Protein AF-A0A6H9YET0-F1 (afdb_monomer_lite)

Foldseek 3Di:
DPPQQAAEEEEQDQAPCNVVVQVVCVVVRHHYHYDYVVPVVVVVVCVVVVHHYDYDDHPDDDPDDDD

Radius of gyration: 14.06 Å; chains: 1; bounding box: 26×45×30 Å

Sequence (67 aa):
MSANKRIVLVHLAWPPAGDALAASLRAAGAEVRDVNVADSETLLDALEQGWKPVVLKPSAIGGGASN

Structure (mmCIF, N/CA/C/O backbone):
data_AF-A0A6H9YET0-F1
#
_entry.id   AF-A0A6H9YET0-F1
#
loop_
_atom_site.group_PDB
_atom_site.id
_atom_site.type_symbol
_atom_site.label_atom_id
_atom_site.label_alt_id
_atom_site.label_comp_id
_atom_site.label_asym_id
_atom_site.label_entity_id
_atom_site.label_seq_id
_atom_site.pdbx_PDB_ins_code
_atom_site.Cartn_x
_atom_site.Cartn_y
_atom_site.Cartn_z
_atom_site.occupancy
_atom_site.B_iso_or_equiv
_atom_site.auth_seq_id
_atom_site.auth_comp_id
_atom_site.auth_asym_id
_atom_site.auth_atom_id
_atom_site.pdbx_PDB_model_num
ATOM 1 N N . MET A 1 1 ? -11.085 6.206 19.424 1.00 40.09 1 MET A N 1
ATOM 2 C CA . MET A 1 1 ? -10.915 6.202 17.956 1.00 40.09 1 MET A CA 1
ATOM 3 C C . MET A 1 1 ? -9.676 5.396 17.604 1.00 40.09 1 MET A C 1
ATOM 5 O O . MET A 1 1 ? -8.591 5.802 17.998 1.00 40.09 1 MET A O 1
ATOM 9 N N . SER A 1 2 ? -9.815 4.268 16.903 1.00 48.00 2 SER A N 1
ATOM 10 C CA . SER A 1 2 ? -8.660 3.635 16.249 1.00 48.00 2 SER A CA 1
ATOM 11 C C . SER A 1 2 ? -8.181 4.564 15.142 1.00 48.00 2 SER A C 1
ATOM 13 O O . SER A 1 2 ? -8.996 5.026 14.351 1.00 48.00 2 SER A O 1
ATOM 15 N N . ALA A 1 3 ? -6.888 4.877 15.112 1.00 56.69 3 ALA A N 1
ATOM 16 C CA . ALA A 1 3 ? -6.295 5.668 14.044 1.00 56.69 3 ALA A CA 1
ATOM 17 C C . ALA A 1 3 ? -6.625 5.028 12.686 1.00 56.69 3 ALA A C 1
ATOM 19 O O . A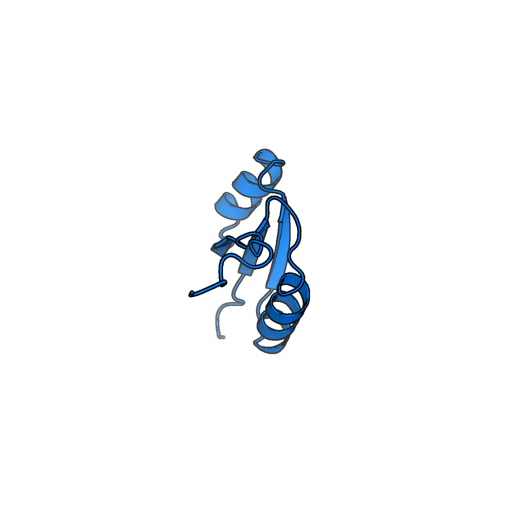LA A 1 3 ? -6.308 3.853 12.485 1.00 56.69 3 ALA A O 1
ATOM 20 N N . ASN A 1 4 ? -7.258 5.783 11.779 1.00 69.12 4 ASN A N 1
ATOM 21 C CA . ASN A 1 4 ? -7.438 5.370 10.386 1.00 69.12 4 ASN A CA 1
ATOM 22 C C . ASN A 1 4 ? -6.055 5.006 9.836 1.00 69.12 4 ASN A C 1
ATOM 24 O O . ASN A 1 4 ? -5.186 5.868 9.683 1.00 69.12 4 ASN A O 1
ATOM 28 N N . LYS A 1 5 ? -5.801 3.710 9.632 1.00 86.75 5 LYS A N 1
ATOM 29 C CA . LYS A 1 5 ? -4.504 3.234 9.149 1.00 86.75 5 LYS A CA 1
ATOM 30 C C . LYS A 1 5 ? -4.399 3.618 7.677 1.00 86.75 5 LYS A C 1
ATOM 32 O O . LYS A 1 5 ? -5.105 3.052 6.855 1.00 86.75 5 LYS A O 1
ATOM 37 N N . ARG A 1 6 ? -3.533 4.576 7.355 1.00 93.06 6 ARG A N 1
ATOM 38 C CA . ARG A 1 6 ? -3.211 4.963 5.976 1.00 93.06 6 ARG A CA 1
ATOM 39 C C . ARG A 1 6 ? -2.098 4.076 5.449 1.00 93.06 6 ARG A C 1
ATOM 41 O O . ARG A 1 6 ? -1.022 4.029 6.047 1.00 93.06 6 ARG A O 1
ATOM 48 N N . ILE A 1 7 ? -2.361 3.352 4.370 1.00 93.38 7 ILE A N 1
ATOM 49 C CA . ILE A 1 7 ? -1.439 2.389 3.769 1.00 93.38 7 ILE A CA 1
ATOM 50 C C . ILE A 1 7 ? -1.257 2.730 2.297 1.00 93.38 7 ILE A C 1
ATOM 52 O O . ILE A 1 7 ? -2.230 2.840 1.553 1.00 93.38 7 ILE A O 1
ATOM 56 N N . VAL A 1 8 ? -0.005 2.899 1.883 1.00 93.81 8 VAL A N 1
ATOM 57 C CA . VAL A 1 8 ? 0.348 3.076 0.476 1.00 93.81 8 VAL A CA 1
ATOM 58 C C . VAL A 1 8 ? 0.943 1.774 -0.051 1.00 93.81 8 VAL A C 1
ATOM 60 O O . VAL A 1 8 ? 1.947 1.280 0.463 1.00 93.81 8 VAL A O 1
ATOM 63 N N . LEU A 1 9 ? 0.278 1.180 -1.037 1.00 93.19 9 LEU A N 1
ATOM 64 C CA . LEU A 1 9 ? 0.728 -0.008 -1.748 1.00 93.19 9 LEU A CA 1
ATOM 65 C C . LEU A 1 9 ? 1.692 0.430 -2.844 1.00 93.19 9 LEU A C 1
ATOM 67 O O . LEU A 1 9 ? 1.283 1.002 -3.850 1.00 93.19 9 LEU A O 1
ATOM 71 N N . VAL A 1 10 ? 2.974 0.162 -2.626 1.00 92.50 10 VAL A N 1
ATOM 72 C CA . VAL A 1 10 ? 4.053 0.553 -3.531 1.00 92.50 10 VAL A CA 1
ATOM 73 C C . VAL A 1 10 ? 4.345 -0.604 -4.471 1.00 92.50 10 VAL A C 1
ATOM 75 O O . VAL A 1 10 ? 4.659 -1.699 -4.009 1.00 92.50 10 VAL A O 1
ATOM 78 N N . HIS A 1 11 ? 4.264 -0.389 -5.779 1.00 89.69 11 HIS A N 1
ATOM 79 C CA . HIS A 1 11 ? 4.473 -1.447 -6.771 1.00 89.69 11 HIS A CA 1
ATOM 80 C C . HIS A 1 11 ? 5.307 -0.961 -7.954 1.00 89.69 11 HIS A C 1
ATOM 82 O O . HIS A 1 11 ? 5.234 0.195 -8.334 1.00 89.69 11 HIS A O 1
ATOM 88 N N . LEU A 1 12 ? 6.070 -1.854 -8.584 1.00 86.12 12 LEU A N 1
ATOM 89 C CA . LEU A 1 12 ? 6.664 -1.576 -9.900 1.00 86.12 12 LEU A CA 1
ATOM 90 C C . LEU A 1 12 ? 5.699 -1.976 -11.025 1.00 86.12 12 LEU A C 1
ATOM 92 O O . LEU A 1 12 ? 5.463 -1.229 -11.970 1.00 86.12 12 LEU A O 1
ATOM 96 N N . ALA A 1 13 ? 5.082 -3.143 -10.865 1.00 84.69 13 ALA A N 1
ATOM 97 C CA . ALA A 1 13 ? 3.977 -3.645 -11.665 1.00 84.69 13 ALA A CA 1
ATOM 98 C C . ALA A 1 13 ? 2.928 -4.200 -10.699 1.00 84.69 13 ALA A C 1
ATOM 100 O O . ALA A 1 13 ? 3.295 -4.835 -9.706 1.00 84.69 13 ALA A O 1
ATOM 101 N N . TRP A 1 14 ? 1.649 -3.934 -10.959 1.00 82.94 14 TRP A N 1
ATOM 102 C CA . TRP A 1 14 ? 0.574 -4.378 -10.076 1.00 82.94 14 TRP A CA 1
ATOM 103 C C . TRP A 1 14 ? 0.472 -5.911 -10.104 1.00 82.94 14 TRP A C 1
ATOM 105 O O . TRP A 1 14 ? 0.222 -6.476 -11.172 1.00 82.94 14 TRP A O 1
ATOM 115 N N . PRO A 1 15 ? 0.710 -6.618 -8.982 1.00 83.62 15 PRO A N 1
ATOM 116 C CA . PRO A 1 15 ? 0.614 -8.068 -8.969 1.00 83.62 15 PRO A CA 1
ATOM 117 C C . PRO A 1 15 ? -0.854 -8.518 -8.900 1.00 83.62 15 PRO A C 1
ATOM 119 O O . PRO A 1 15 ? -1.686 -7.804 -8.341 1.00 83.62 15 PRO A O 1
ATOM 122 N N . PRO A 1 16 ? -1.170 -9.755 -9.325 1.00 78.06 16 PRO A N 1
ATOM 123 C CA . PRO A 1 16 ? -2.522 -10.315 -9.213 1.00 78.06 16 PRO A CA 1
ATOM 124 C C . PRO A 1 16 ? -3.063 -10.342 -7.772 1.00 78.06 16 PRO A C 1
ATOM 126 O O . PRO A 1 16 ? -4.261 -10.228 -7.543 1.00 78.06 16 PRO A O 1
ATOM 129 N N . ALA A 1 17 ? -2.175 -10.469 -6.779 1.00 82.38 17 ALA A N 1
ATOM 130 C CA . ALA A 1 17 ? -2.535 -10.424 -5.360 1.00 82.38 17 ALA A CA 1
ATOM 131 C C . ALA A 1 17 ? -2.764 -8.994 -4.820 1.00 82.38 17 ALA A C 1
ATOM 133 O O . ALA A 1 17 ? -3.213 -8.838 -3.683 1.00 82.38 17 ALA A O 1
ATOM 134 N N . GLY A 1 18 ? -2.450 -7.957 -5.607 1.00 85.00 18 GLY A N 1
ATOM 135 C CA . GLY A 1 18 ? -2.572 -6.552 -5.216 1.00 85.00 18 GLY A CA 1
ATOM 136 C C . GLY A 1 18 ? -4.015 -6.162 -4.911 1.00 85.00 18 GLY A C 1
ATOM 137 O O . GLY A 1 18 ? -4.277 -5.556 -3.872 1.00 85.00 18 GLY A O 1
ATOM 138 N N . ASP A 1 19 ? -4.961 -6.608 -5.741 1.00 86.94 19 ASP A N 1
ATOM 139 C CA . ASP A 1 19 ? -6.389 -6.318 -5.560 1.00 86.94 19 ASP A CA 1
ATOM 140 C C . ASP A 1 19 ? -6.955 -6.979 -4.301 1.00 86.94 19 ASP A C 1
ATOM 142 O O . ASP A 1 19 ? -7.642 -6.335 -3.505 1.00 86.94 19 ASP A O 1
ATOM 146 N N . ALA A 1 20 ? -6.614 -8.251 -4.072 1.00 87.56 20 ALA A N 1
ATOM 147 C CA . ALA A 1 20 ? -7.046 -8.993 -2.890 1.00 87.56 20 ALA A CA 1
ATOM 148 C C . ALA A 1 20 ? -6.507 -8.363 -1.595 1.00 87.56 20 ALA A C 1
ATOM 150 O O . ALA A 1 20 ? -7.237 -8.243 -0.605 1.00 87.56 20 ALA A O 1
ATOM 151 N N . LEU A 1 21 ? -5.249 -7.906 -1.604 1.00 87.06 21 LEU A N 1
ATOM 152 C CA . LEU A 1 21 ? -4.664 -7.206 -0.465 1.00 87.06 21 LEU A CA 1
ATOM 153 C C . LEU A 1 21 ? -5.336 -5.848 -0.242 1.00 87.06 21 LEU A C 1
ATOM 155 O O . LEU A 1 21 ? -5.729 -5.544 0.883 1.00 87.06 21 LEU A O 1
ATOM 159 N N . ALA A 1 22 ? -5.505 -5.047 -1.296 1.00 90.38 22 ALA A N 1
ATOM 160 C CA . ALA A 1 22 ? -6.148 -3.741 -1.202 1.00 90.38 22 ALA A CA 1
ATOM 161 C C . ALA A 1 22 ? -7.582 -3.853 -0.660 1.00 90.38 22 ALA A C 1
ATOM 163 O O . ALA A 1 22 ? -7.972 -3.088 0.223 1.00 90.38 22 ALA A O 1
ATOM 164 N N . ALA A 1 23 ? -8.349 -4.839 -1.134 1.00 90.12 23 ALA A N 1
ATOM 165 C CA . ALA A 1 23 ? -9.690 -5.130 -0.638 1.00 90.12 23 ALA A CA 1
ATOM 166 C C . ALA A 1 23 ? -9.681 -5.544 0.843 1.00 90.12 23 ALA A C 1
ATOM 168 O O . ALA A 1 23 ? -10.465 -5.018 1.630 1.00 90.12 23 ALA A O 1
ATOM 169 N N . SER A 1 24 ? -8.756 -6.422 1.243 1.00 90.38 24 SER A N 1
ATOM 170 C CA . SE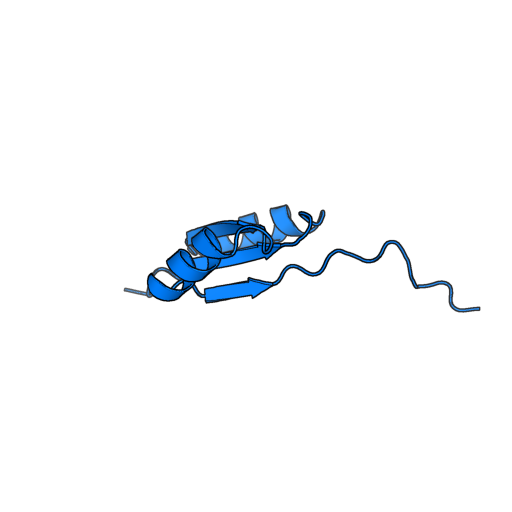R A 1 24 ? -8.633 -6.887 2.633 1.00 90.38 24 SER A CA 1
ATOM 171 C C . SER A 1 24 ? -8.275 -5.750 3.594 1.00 90.38 24 SER A C 1
ATOM 173 O O . SER A 1 24 ? -8.837 -5.644 4.683 1.00 90.38 24 SER A O 1
ATOM 175 N N . LEU A 1 25 ? -7.370 -4.860 3.181 1.00 90.12 25 LEU A N 1
ATOM 176 C CA . LEU A 1 25 ? -6.974 -3.691 3.963 1.00 90.12 25 LEU A CA 1
ATOM 177 C C . LEU A 1 25 ? -8.129 -2.691 4.115 1.00 90.12 25 LEU A C 1
ATOM 179 O O . LEU A 1 25 ? -8.384 -2.219 5.223 1.00 90.12 25 LEU A O 1
ATOM 183 N N . ARG A 1 26 ? -8.875 -2.420 3.037 1.00 90.19 26 ARG A N 1
ATOM 184 C CA . ARG A 1 26 ? -10.074 -1.566 3.092 1.00 90.19 26 ARG A CA 1
ATOM 185 C C . ARG A 1 26 ? -11.163 -2.168 3.979 1.00 90.19 26 ARG A C 1
ATOM 187 O O . ARG A 1 26 ? -11.739 -1.453 4.792 1.00 90.19 26 ARG A O 1
ATOM 194 N N . ALA A 1 27 ? -11.395 -3.479 3.892 1.00 89.81 27 ALA A N 1
ATOM 195 C CA . ALA A 1 27 ? -12.333 -4.190 4.764 1.00 89.81 27 ALA A CA 1
ATOM 196 C C . ALA A 1 27 ? -11.926 -4.123 6.249 1.00 89.81 27 ALA A C 1
ATOM 198 O O . ALA A 1 27 ? -12.785 -4.069 7.124 1.00 89.81 27 ALA A O 1
ATOM 199 N N . ALA A 1 28 ? -10.622 -4.054 6.538 1.00 89.12 28 ALA A N 1
ATOM 200 C CA . ALA A 1 28 ? -10.088 -3.832 7.881 1.00 89.12 28 ALA A CA 1
ATOM 201 C C . ALA A 1 28 ? -10.158 -2.360 8.354 1.00 89.12 28 ALA A C 1
ATOM 203 O O . ALA A 1 28 ? -9.662 -2.045 9.438 1.00 89.12 28 ALA A O 1
ATOM 204 N N . GLY A 1 29 ? -10.749 -1.455 7.562 1.00 89.44 29 GLY A N 1
ATOM 205 C CA . GLY A 1 29 ? -10.892 -0.032 7.883 1.00 89.44 29 GLY A CA 1
ATOM 206 C C . GLY A 1 29 ? -9.649 0.814 7.589 1.00 89.44 29 GLY A C 1
ATOM 207 O O . GLY A 1 29 ? -9.507 1.901 8.149 1.00 89.44 29 GLY A O 1
ATOM 208 N N . ALA A 1 30 ? -8.725 0.324 6.757 1.00 91.75 30 ALA A N 1
ATOM 209 C CA . ALA A 1 30 ? -7.569 1.097 6.312 1.00 91.75 30 ALA A CA 1
ATOM 210 C C . ALA A 1 30 ? -7.892 1.932 5.062 1.00 91.75 30 ALA A C 1
ATOM 212 O O . ALA A 1 30 ? -8.581 1.480 4.146 1.00 91.75 30 ALA A O 1
ATOM 213 N N . GLU A 1 31 ? -7.325 3.134 4.991 1.00 92.38 31 GLU A N 1
ATOM 214 C CA . GLU A 1 31 ? -7.259 3.913 3.755 1.00 92.38 31 GLU A CA 1
ATOM 215 C C . GLU A 1 31 ? -6.117 3.351 2.905 1.00 92.38 31 GLU A C 1
ATOM 217 O O . GLU A 1 31 ? -4.982 3.257 3.374 1.00 92.38 31 GLU A O 1
ATOM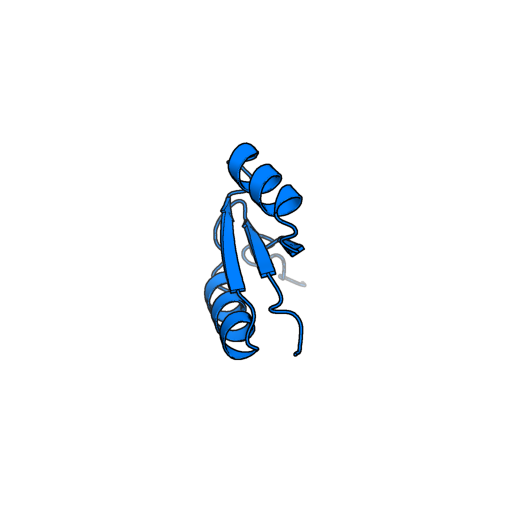 222 N N . VAL A 1 32 ? -6.416 2.954 1.667 1.00 92.25 32 VAL A N 1
ATOM 223 C CA . VAL A 1 32 ? -5.452 2.302 0.771 1.00 92.25 32 VAL A CA 1
ATOM 224 C C . VAL A 1 32 ? -5.291 3.115 -0.502 1.00 92.25 32 VAL A C 1
ATOM 226 O O . VAL A 1 32 ? -6.268 3.292 -1.238 1.00 92.25 32 VAL A O 1
ATOM 229 N N . ARG A 1 33 ? -4.056 3.543 -0.767 1.00 91.62 33 ARG A N 1
ATOM 230 C CA . ARG A 1 33 ? -3.625 4.209 -2.000 1.00 91.62 33 ARG A CA 1
ATOM 231 C C . ARG A 1 33 ? -2.611 3.327 -2.720 1.00 91.62 33 ARG A C 1
ATOM 233 O O . ARG A 1 33 ? -1.724 2.781 -2.076 1.00 91.62 33 ARG A O 1
ATOM 240 N N . ASP A 1 34 ? -2.738 3.182 -4.026 1.00 92.00 34 ASP A N 1
ATOM 241 C CA . ASP A 1 34 ? -1.733 2.574 -4.893 1.00 92.00 34 ASP A CA 1
ATOM 242 C C . ASP A 1 34 ? -0.783 3.647 -5.435 1.00 92.00 34 ASP A C 1
ATOM 244 O O . ASP A 1 34 ? -1.207 4.750 -5.774 1.00 92.00 34 ASP A O 1
ATOM 248 N N . VAL A 1 35 ? 0.516 3.347 -5.444 1.00 92.56 35 VAL A N 1
ATOM 249 C CA . VAL A 1 35 ? 1.548 4.218 -6.014 1.00 92.56 35 VAL A CA 1
ATOM 250 C C . VAL A 1 35 ? 2.574 3.358 -6.737 1.00 92.56 35 VAL A C 1
ATOM 252 O O . VAL A 1 35 ? 3.119 2.399 -6.176 1.00 92.56 35 VAL A O 1
ATOM 255 N N . ASN A 1 36 ? 2.876 3.731 -7.979 1.00 91.25 36 ASN A N 1
ATOM 256 C CA . ASN A 1 36 ? 3.983 3.124 -8.692 1.00 91.25 36 ASN A CA 1
ATOM 257 C C . ASN A 1 36 ? 5.307 3.644 -8.115 1.00 91.25 36 ASN A C 1
ATOM 259 O O . ASN A 1 36 ? 5.491 4.847 -7.994 1.00 91.25 36 ASN A O 1
ATOM 263 N N . VAL A 1 37 ? 6.253 2.760 -7.803 1.00 89.62 37 VAL A N 1
ATOM 264 C CA . VAL A 1 37 ? 7.582 3.143 -7.297 1.00 89.62 37 VAL A CA 1
ATOM 265 C C . VAL A 1 37 ? 8.371 4.008 -8.289 1.00 89.62 37 VAL A C 1
ATOM 267 O O . VAL A 1 37 ? 9.264 4.741 -7.879 1.00 89.62 37 VAL A O 1
ATOM 270 N N . ALA A 1 38 ? 8.046 3.931 -9.585 1.00 90.00 38 ALA A N 1
ATOM 271 C CA . ALA A 1 38 ? 8.609 4.808 -10.608 1.00 90.00 38 ALA A CA 1
ATOM 272 C C . ALA A 1 38 ? 8.148 6.271 -10.463 1.00 90.00 38 ALA A C 1
ATOM 274 O O . ALA A 1 38 ? 8.829 7.166 -10.954 1.00 90.00 38 ALA A O 1
ATOM 275 N N . ASP A 1 39 ? 7.023 6.512 -9.785 1.00 91.75 39 ASP A N 1
ATOM 276 C CA . ASP A 1 39 ? 6.544 7.843 -9.416 1.00 91.75 39 ASP A CA 1
ATOM 277 C C . ASP A 1 39 ? 7.028 8.192 -7.999 1.00 91.75 39 ASP A C 1
ATOM 279 O O . ASP A 1 39 ? 6.313 8.081 -6.997 1.00 91.75 39 ASP A O 1
ATOM 283 N N . SER A 1 40 ? 8.310 8.551 -7.918 1.00 88.44 40 SER A N 1
ATOM 284 C CA . SER A 1 40 ? 8.985 8.846 -6.654 1.00 88.44 40 SER A CA 1
ATOM 285 C C . SER A 1 40 ? 8.415 10.070 -5.940 1.00 88.44 40 SER A C 1
ATOM 287 O O . SER A 1 40 ? 8.403 10.080 -4.714 1.00 88.44 40 SER A O 1
ATOM 289 N N . GLU A 1 41 ? 7.928 11.069 -6.679 1.00 93.38 41 GLU A N 1
ATOM 290 C CA . GLU A 1 41 ? 7.331 12.291 -6.118 1.00 93.38 41 GLU A CA 1
ATOM 291 C C . GLU A 1 41 ? 6.063 11.936 -5.333 1.00 93.38 41 GLU A C 1
ATOM 293 O O . GLU A 1 41 ? 5.984 12.171 -4.128 1.00 93.38 41 GLU A O 1
ATOM 298 N N . THR A 1 42 ? 5.121 11.235 -5.973 1.00 92.56 42 THR A N 1
ATOM 299 C CA . THR A 1 42 ? 3.873 10.804 -5.327 1.00 92.56 42 THR A CA 1
ATOM 300 C C . THR A 1 42 ? 4.129 9.865 -4.142 1.00 92.56 42 THR A C 1
ATOM 302 O O . THR A 1 42 ? 3.392 9.884 -3.149 1.00 92.56 42 THR A O 1
ATOM 305 N N . LEU A 1 43 ? 5.171 9.028 -4.219 1.00 92.00 43 LEU A N 1
ATOM 306 C CA . LEU A 1 43 ? 5.569 8.162 -3.110 1.00 92.00 43 LEU A CA 1
ATOM 307 C C . LEU A 1 43 ? 6.093 8.974 -1.920 1.00 92.00 43 LEU A C 1
ATOM 309 O O . LEU A 1 43 ? 5.668 8.723 -0.793 1.00 92.00 43 LEU A O 1
ATOM 313 N N . LEU A 1 44 ? 6.997 9.925 -2.156 1.00 93.69 44 LEU A N 1
ATOM 314 C CA . LEU A 1 44 ? 7.554 10.779 -1.107 1.00 93.69 44 LEU A CA 1
ATOM 315 C C . LEU A 1 44 ? 6.460 11.622 -0.449 1.00 93.69 44 LEU A C 1
ATOM 317 O O . LEU A 1 44 ? 6.347 11.593 0.776 1.00 93.69 44 LEU A 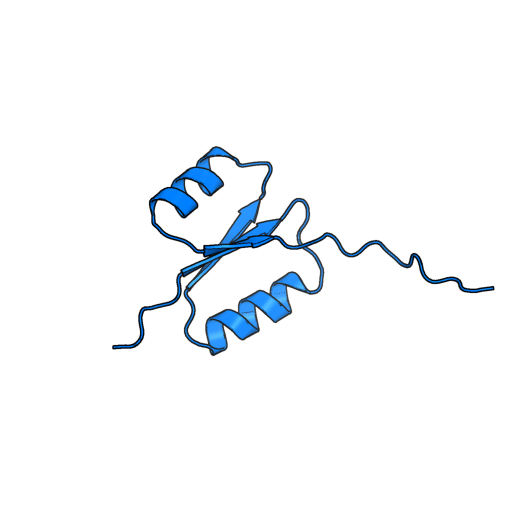O 1
ATOM 321 N N . ASP A 1 45 ? 5.571 12.228 -1.237 1.00 94.44 45 ASP A N 1
ATOM 322 C CA . ASP A 1 45 ? 4.411 12.970 -0.735 1.00 94.44 45 ASP A CA 1
ATOM 323 C C . ASP A 1 45 ? 3.529 12.111 0.181 1.00 94.44 45 ASP A C 1
ATOM 325 O O . ASP A 1 45 ? 3.054 12.560 1.229 1.00 94.44 45 ASP A O 1
ATOM 329 N N . ALA A 1 46 ? 3.293 10.847 -0.189 1.00 92.50 46 ALA A N 1
ATOM 330 C CA . ALA A 1 4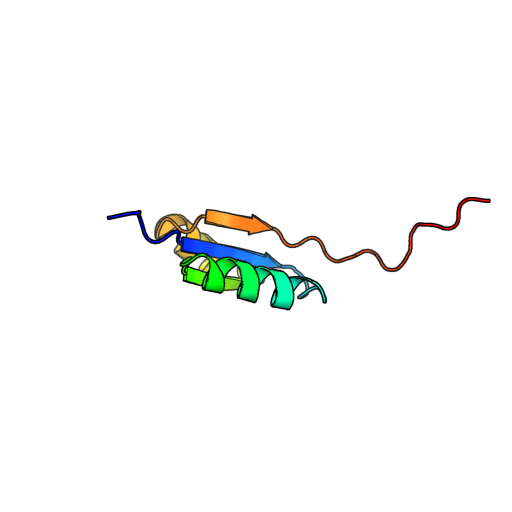6 ? 2.526 9.924 0.640 1.00 92.50 46 ALA A CA 1
ATOM 331 C C . ALA A 1 46 ? 3.252 9.613 1.961 1.00 92.50 46 ALA A C 1
ATOM 333 O O . ALA A 1 46 ? 2.622 9.562 3.021 1.00 92.50 46 ALA A O 1
ATOM 334 N N . LEU A 1 47 ? 4.573 9.433 1.931 1.00 91.38 47 LEU A N 1
ATOM 335 C CA . LEU A 1 47 ? 5.365 9.200 3.139 1.00 91.38 47 LEU A CA 1
ATOM 336 C C . LEU A 1 47 ? 5.358 10.422 4.068 1.00 91.38 47 LEU A C 1
ATOM 338 O O . LEU A 1 47 ? 5.158 10.259 5.273 1.00 91.38 47 LEU A O 1
ATOM 342 N N . GLU A 1 48 ? 5.482 11.634 3.523 1.00 93.88 48 GLU A N 1
ATOM 343 C CA . GLU A 1 48 ? 5.387 12.890 4.279 1.00 93.88 48 GLU A CA 1
ATOM 344 C C . GLU A 1 48 ? 4.003 13.086 4.915 1.00 93.88 48 GLU A C 1
ATOM 346 O O . GLU A 1 48 ? 3.886 13.509 6.065 1.00 93.88 48 GLU A O 1
ATOM 351 N N . GLN A 1 49 ? 2.939 12.679 4.217 1.00 91.44 49 GLN A N 1
ATOM 352 C CA . GLN A 1 49 ? 1.561 12.668 4.729 1.00 91.44 49 GLN A CA 1
ATOM 353 C C . GLN A 1 49 ? 1.295 11.573 5.786 1.00 91.44 49 GLN A C 1
ATOM 355 O O . GLN A 1 49 ? 0.168 11.441 6.284 1.00 91.44 49 GLN A O 1
ATOM 360 N N . GLY A 1 50 ? 2.309 10.771 6.131 1.00 91.88 50 GLY A N 1
ATOM 361 C CA . GLY A 1 50 ? 2.248 9.741 7.166 1.00 91.88 50 GLY A CA 1
ATOM 362 C C . GLY A 1 50 ? 1.641 8.413 6.711 1.00 91.88 50 GLY A C 1
ATOM 363 O O . GLY A 1 50 ? 1.207 7.618 7.552 1.00 91.88 50 GLY A O 1
ATOM 364 N N . TRP A 1 51 ? 1.581 8.150 5.402 1.00 93.75 51 TRP A N 1
ATOM 365 C CA . TRP A 1 51 ? 1.147 6.852 4.886 1.00 93.75 51 TRP A CA 1
ATOM 366 C C . TRP A 1 51 ? 2.193 5.776 5.190 1.00 93.75 51 TRP A C 1
ATOM 368 O O . TRP A 1 51 ? 3.396 5.987 5.053 1.00 93.75 51 TRP A O 1
ATOM 378 N N . LYS A 1 52 ? 1.740 4.583 5.592 1.00 93.19 52 LYS A N 1
ATOM 379 C CA . LYS A 1 52 ? 2.623 3.434 5.824 1.00 93.19 52 LYS A CA 1
ATOM 380 C C . LYS A 1 52 ? 2.885 2.700 4.506 1.00 93.19 52 LYS A C 1
ATOM 382 O O . LYS A 1 52 ? 1.926 2.179 3.931 1.00 93.19 52 LYS A O 1
ATOM 387 N N . PRO A 1 53 ? 4.140 2.613 4.037 1.00 91.88 53 PRO A N 1
ATOM 388 C CA . PRO A 1 53 ? 4.448 1.921 2.796 1.00 91.88 53 PRO A CA 1
ATOM 389 C C . PRO A 1 53 ? 4.392 0.406 2.974 1.00 91.88 53 PRO A C 1
ATOM 391 O O . PRO A 1 53 ? 4.953 -0.154 3.916 1.00 91.88 53 PRO A O 1
ATOM 394 N N . VAL A 1 54 ? 3.740 -0.262 2.029 1.00 91.12 54 VAL A N 1
ATOM 395 C CA . VAL A 1 54 ? 3.734 -1.716 1.877 1.00 91.12 54 VAL A CA 1
ATOM 396 C C . VAL A 1 54 ? 4.165 -2.021 0.452 1.00 91.12 54 VAL A C 1
ATOM 398 O O . VAL A 1 54 ? 3.455 -1.716 -0.503 1.00 91.12 54 VAL A O 1
ATOM 401 N N . VAL A 1 55 ? 5.351 -2.606 0.306 1.00 89.69 55 VAL A N 1
ATOM 402 C CA . VAL A 1 55 ? 5.920 -2.918 -1.007 1.00 89.69 55 VAL A CA 1
ATOM 403 C C . VAL A 1 55 ? 5.330 -4.223 -1.530 1.00 89.69 55 VAL A C 1
ATOM 405 O O . VAL A 1 55 ? 5.494 -5.287 -0.930 1.00 89.69 55 VAL A O 1
ATOM 408 N N . LEU A 1 56 ? 4.674 -4.137 -2.680 1.00 87.38 56 LEU A N 1
ATOM 409 C CA . LEU A 1 56 ? 4.188 -5.268 -3.443 1.00 87.38 56 LEU A CA 1
ATOM 410 C C . LEU A 1 56 ? 5.332 -5.844 -4.272 1.00 87.38 56 LEU A C 1
ATOM 412 O O . LEU A 1 56 ? 5.849 -5.208 -5.192 1.00 87.38 56 LEU A O 1
ATOM 416 N N . LYS A 1 57 ? 5.730 -7.076 -3.949 1.00 79.25 57 LYS A N 1
ATOM 417 C CA . LYS A 1 57 ? 6.695 -7.807 -4.767 1.00 79.25 57 LYS A CA 1
ATOM 418 C C . LYS A 1 57 ? 5.987 -8.296 -6.031 1.00 79.25 57 LYS A C 1
ATOM 420 O O . LYS A 1 57 ? 4.939 -8.935 -5.900 1.00 79.25 57 LYS A O 1
ATOM 425 N N . PRO A 1 58 ? 6.539 -8.048 -7.231 1.00 68.94 58 PRO A N 1
ATOM 426 C CA . PRO A 1 58 ? 6.043 -8.709 -8.423 1.00 68.94 58 PRO A CA 1
ATOM 427 C C . PRO A 1 58 ? 6.171 -10.213 -8.190 1.00 68.94 58 PRO A C 1
ATOM 429 O O . PRO A 1 58 ? 7.241 -10.706 -7.822 1.00 68.94 58 PRO A O 1
ATOM 432 N N . SER A 1 59 ? 5.064 -10.938 -8.323 1.00 60.12 59 SER A N 1
ATOM 433 C CA . SER A 1 59 ? 5.102 -12.392 -8.277 1.00 60.12 59 SER A CA 1
ATOM 434 C C . SER A 1 59 ? 6.008 -12.852 -9.413 1.00 60.12 59 SER A C 1
ATOM 436 O O . SER A 1 59 ? 5.661 -12.696 -10.582 1.00 60.12 59 SER A O 1
ATOM 438 N N . ALA A 1 60 ? 7.186 -13.380 -9.080 1.00 51.09 60 ALA A N 1
ATOM 439 C CA . ALA A 1 60 ? 7.974 -14.123 -10.045 1.00 51.09 60 ALA A CA 1
ATOM 440 C C . ALA A 1 60 ? 7.083 -15.260 -10.556 1.00 51.09 60 ALA A C 1
ATOM 442 O O . ALA A 1 60 ? 6.581 -16.065 -9.768 1.00 51.09 60 ALA A O 1
ATOM 443 N N . ILE A 1 61 ? 6.837 -15.286 -11.862 1.00 50.69 61 ILE A N 1
ATOM 444 C CA . ILE A 1 61 ? 6.178 -16.406 -12.524 1.00 50.69 61 ILE A CA 1
ATOM 445 C C . ILE A 1 61 ? 7.053 -17.638 -12.246 1.00 50.69 61 ILE A C 1
ATOM 447 O O . ILE A 1 61 ? 8.165 -17.724 -12.750 1.00 50.69 61 ILE A O 1
ATOM 451 N N . GLY A 1 62 ? 6.577 -18.532 -11.375 1.00 52.38 62 GLY A N 1
ATOM 452 C CA . GLY A 1 62 ? 7.038 -19.914 -11.206 1.00 52.38 62 GLY A CA 1
ATOM 453 C C . GLY A 1 62 ? 8.551 -20.170 -11.229 1.00 52.38 62 GLY A C 1
ATOM 454 O O . GLY A 1 62 ? 9.052 -20.768 -12.170 1.00 52.38 62 GLY A O 1
ATOM 455 N N . GLY A 1 63 ? 9.267 -19.837 -10.154 1.00 48.16 63 GLY A N 1
ATOM 456 C CA . GLY A 1 63 ? 10.606 -20.378 -9.872 1.00 48.16 63 GLY A CA 1
ATOM 457 C C . GLY A 1 63 ? 10.544 -21.606 -8.961 1.00 48.16 63 GLY A C 1
ATOM 458 O O . GLY A 1 63 ? 11.213 -21.642 -7.936 1.00 48.16 63 GLY A O 1
ATOM 459 N N . GLY A 1 64 ? 9.662 -22.554 -9.273 1.00 45.88 64 GLY A N 1
ATOM 460 C CA . GLY A 1 64 ? 9.405 -23.749 -8.472 1.00 45.88 64 GLY A CA 1
ATOM 461 C C . GLY A 1 64 ? 9.264 -24.9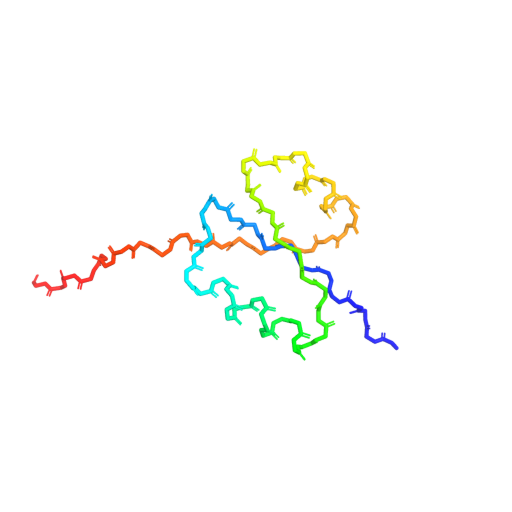74 -9.361 1.00 45.88 64 GLY A C 1
ATOM 462 O O . GLY A 1 64 ? 8.198 -25.570 -9.416 1.00 45.88 64 GLY A O 1
ATOM 463 N N . ALA A 1 65 ? 10.327 -25.324 -10.080 1.00 47.25 65 ALA A N 1
ATOM 464 C CA . ALA A 1 65 ? 10.527 -26.686 -10.552 1.00 47.25 65 ALA A CA 1
ATOM 465 C C . ALA A 1 65 ? 11.653 -27.278 -9.705 1.00 47.25 65 ALA A C 1
ATOM 467 O O . ALA A 1 65 ? 12.833 -27.139 -10.018 1.00 47.25 65 ALA A O 1
ATOM 468 N N . SER A 1 66 ? 11.273 -27.863 -8.572 1.00 49.72 66 SER A N 1
ATOM 469 C CA . SER A 1 66 ? 12.110 -28.847 -7.902 1.00 49.72 66 SER A CA 1
ATOM 470 C C . SER A 1 66 ? 12.175 -30.073 -8.810 1.00 49.72 66 SER A C 1
ATOM 472 O O . SER A 1 66 ? 11.137 -30.671 -9.087 1.00 49.72 66 SER A O 1
ATOM 474 N N . ASN A 1 67 ? 13.369 -30.425 -9.278 1.00 50.91 67 ASN A N 1
ATOM 475 C CA . ASN A 1 67 ? 13.693 -31.773 -9.730 1.00 50.91 67 ASN A CA 1
ATOM 476 C C . ASN A 1 67 ? 15.064 -32.156 -9.186 1.00 50.91 67 ASN A C 1
ATOM 478 O O . ASN A 1 67 ? 15.938 -31.260 -9.156 1.00 50.91 67 ASN A O 1
#

Secondary structure (DSSP, 8-state):
-----EEEEEESS--HHHHHHHHHHHHTT-EEEEEETT-HHHHHHHHHTTPEEEEE----S------

pLDDT: mean 82.13, std 15.86, range [40.09, 94.44]